Protein AF-A0A0N4YT66-F1 (afdb_monomer_lite)

Foldseek 3Di:
DVVVVVVVVVVVVVPPVPADPHDCDDDDDPPDDDDTPNPPPPPCCCCVPPPVVVVVVVCPDPVNVDDDDDPPDADPPDGDPVDDPDCVVDDPDDPPPDDDD

Radius of gyration: 25.37 Å; chains: 1; bounding box: 80×36×40 Å

Sequence (101 aa):
MWLFFCLVGLLAVSVNGQFLESQPCFCKIGEAVESCRCDEPNIDRLNNVEIYDKLQKLLKKDFFRFYKVNMDKPCPFWPDDRQCGSSQCGIAFCDDEVPAG

InterPro domains:
  IPR007266 Endoplasmic reticulum oxidoreductin 1 [PF04137] (50-99)
  IPR007266 Endoplasmic reticulum oxidoreductin 1 [PTHR12613] (7-100)
  IPR037192 ERO1-like superfamily [SSF110019] (38-99)

Secondary structure (DSSP, 8-state):
-HHHHHHHHHHHHHT--S-SS--S-----SSS-PPP---THHHHHIIIIIIHHHHHHHHTSHHHH-----TTPPPSSS---S---SGGGSPSPPPTTS---

pLDDT: mean 73.84, std 16.4, range [46.94, 98.06]

Structure (mmCIF, N/CA/C/O backbone):
data_AF-A0A0N4YT66-F1
#
_entry.id   AF-A0A0N4YT66-F1
#
loop_
_atom_site.group_PDB
_atom_site.id
_atom_site.type_symbol
_atom_site.label_atom_id
_atom_site.label_alt_id
_atom_site.label_comp_id
_atom_site.label_asym_id
_atom_site.label_entity_id
_atom_site.label_seq_id
_atom_site.pdbx_PDB_ins_code
_atom_site.Cartn_x
_atom_site.Cartn_y
_atom_site.Cartn_z
_atom_site.occupancy
_atom_site.B_iso_or_equiv
_atom_site.auth_seq_id
_atom_site.auth_comp_id
_atom_site.auth_asym_id
_atom_site.auth_atom_id
_atom_site.pdbx_PDB_model_num
ATOM 1 N N . MET A 1 1 ? -53.329 -0.545 15.597 1.00 58.72 1 MET A N 1
ATOM 2 C CA . MET A 1 1 ? -53.002 0.805 15.082 1.00 58.72 1 MET A CA 1
ATOM 3 C C . MET A 1 1 ? -51.775 1.393 15.781 1.00 58.72 1 MET A C 1
ATOM 5 O O . MET A 1 1 ? -50.755 1.540 15.132 1.00 58.72 1 MET A O 1
ATOM 9 N N . TRP A 1 2 ? -51.815 1.641 17.097 1.00 58.50 2 TRP A N 1
ATOM 10 C CA . TRP A 1 2 ? -50.698 2.241 17.853 1.00 58.50 2 TRP A CA 1
ATOM 11 C C . TRP A 1 2 ? -49.393 1.434 17.845 1.00 58.50 2 TRP A C 1
ATOM 13 O O . TRP A 1 2 ? -48.331 2.013 17.668 1.00 58.50 2 TRP A O 1
ATOM 23 N N . LEU A 1 3 ? -49.468 0.101 17.945 1.00 61.81 3 LEU A N 1
ATOM 24 C CA . LEU A 1 3 ? -48.291 -0.772 17.832 1.00 61.81 3 LEU A CA 1
ATOM 25 C C . LEU A 1 3 ? -47.588 -0.631 16.479 1.00 61.81 3 LEU A C 1
ATOM 27 O O . LEU A 1 3 ? -46.369 -0.627 16.435 1.00 61.81 3 LEU A O 1
ATOM 31 N N . PHE A 1 4 ? -48.353 -0.450 15.398 1.00 66.25 4 PHE A N 1
ATOM 32 C CA . PHE A 1 4 ? -47.819 -0.251 14.050 1.00 66.25 4 PHE A CA 1
ATOM 33 C C . PHE A 1 4 ? -47.113 1.104 13.932 1.00 66.25 4 PHE A C 1
ATOM 35 O O . PHE A 1 4 ? -46.006 1.168 13.419 1.00 66.25 4 PHE A O 1
ATOM 42 N N . PHE A 1 5 ? -47.703 2.168 14.487 1.00 63.69 5 PHE A N 1
ATOM 43 C CA . PHE A 1 5 ? -47.065 3.488 14.552 1.00 63.69 5 PHE A CA 1
ATOM 44 C C . PHE A 1 5 ? -45.810 3.495 15.435 1.00 63.69 5 PHE A C 1
ATOM 46 O O . PHE A 1 5 ? -44.834 4.154 15.095 1.00 63.69 5 PHE A O 1
ATOM 53 N N . CYS A 1 6 ? -45.795 2.721 16.524 1.00 67.38 6 CYS A N 1
ATOM 54 C CA . CYS A 1 6 ? -44.617 2.552 17.375 1.00 67.38 6 CYS A CA 1
ATOM 55 C C . CYS A 1 6 ? -43.507 1.764 16.664 1.00 67.38 6 CYS A C 1
ATOM 57 O O . CYS A 1 6 ? -42.350 2.162 16.721 1.00 67.38 6 CYS A O 1
ATOM 59 N N . LEU A 1 7 ? -43.854 0.689 15.946 1.00 65.81 7 LEU A N 1
ATOM 60 C CA . LEU A 1 7 ? -42.907 -0.116 15.165 1.00 65.81 7 LEU A CA 1
ATOM 61 C C . LEU A 1 7 ? -42.334 0.666 13.978 1.00 65.81 7 LEU A C 1
ATOM 63 O O . LEU A 1 7 ? -41.137 0.598 13.731 1.00 65.81 7 LEU A O 1
ATOM 67 N N . VAL A 1 8 ? -43.164 1.446 13.280 1.00 66.06 8 VAL A N 1
ATOM 68 C CA . VAL A 1 8 ? -42.730 2.348 12.202 1.00 66.06 8 VAL A CA 1
ATOM 69 C C . VAL A 1 8 ? -41.871 3.484 12.760 1.00 66.06 8 VAL A C 1
ATOM 71 O O . VAL A 1 8 ? -40.857 3.813 12.157 1.00 66.06 8 VAL A O 1
ATOM 74 N N . GLY A 1 9 ? -42.204 4.030 13.934 1.00 63.69 9 GLY A N 1
ATOM 75 C CA . GLY A 1 9 ? -41.365 5.004 14.638 1.00 63.69 9 GLY A CA 1
ATOM 76 C C . GLY A 1 9 ? -40.009 4.428 15.065 1.00 63.69 9 GLY A C 1
ATOM 77 O O . GLY A 1 9 ? -38.980 5.054 14.837 1.00 63.69 9 GLY A O 1
ATOM 78 N N . LEU A 1 10 ? -39.979 3.208 15.609 1.00 61.28 10 LEU A N 1
ATOM 79 C CA . LEU A 1 10 ? -38.751 2.494 15.992 1.00 61.28 10 LEU A CA 1
ATOM 80 C C . LEU A 1 10 ? -37.885 2.121 14.779 1.00 61.28 10 LEU A C 1
ATOM 82 O O . LEU A 1 10 ? -36.659 2.230 14.841 1.00 61.28 10 LEU A O 1
ATOM 86 N N . LEU A 1 11 ? -38.506 1.724 13.665 1.00 58.19 11 LEU A N 1
ATOM 87 C CA . LEU A 1 11 ? -37.809 1.485 12.401 1.00 58.19 11 LEU A CA 1
ATOM 88 C C . LEU A 1 11 ? -37.262 2.795 11.820 1.00 58.19 11 LEU A C 1
ATOM 90 O O . LEU A 1 11 ? -36.096 2.838 11.452 1.00 58.19 11 LEU A O 1
ATOM 94 N N . ALA A 1 12 ? -38.030 3.888 11.831 1.00 57.12 12 ALA A N 1
ATOM 95 C CA . ALA A 1 12 ? -37.568 5.199 11.366 1.00 57.12 12 ALA A CA 1
ATOM 96 C C . ALA A 1 12 ? -36.377 5.737 12.184 1.00 57.12 12 ALA A C 1
ATOM 98 O O . ALA A 1 12 ? -35.457 6.312 11.612 1.00 57.12 12 ALA A O 1
ATOM 99 N N . VAL A 1 13 ? -36.344 5.494 13.501 1.00 55.84 13 VAL A N 1
ATOM 100 C CA . VAL A 1 13 ? -35.214 5.879 14.373 1.00 55.84 13 VAL A CA 1
ATOM 101 C C . VAL A 1 13 ? -33.968 5.010 14.133 1.00 55.84 13 VAL A C 1
ATOM 103 O O . VAL A 1 13 ? -32.846 5.476 14.341 1.00 55.84 13 VAL A O 1
ATOM 106 N N . SER A 1 14 ? -34.129 3.765 13.669 1.00 50.56 14 SER A N 1
ATOM 107 C CA . SER A 1 14 ? -33.005 2.864 13.356 1.00 50.56 14 SER A CA 1
ATOM 108 C C . SER A 1 14 ? -32.453 3.026 11.935 1.00 50.56 14 SER A C 1
ATOM 110 O O . SER A 1 14 ? -31.292 2.691 11.706 1.00 50.56 14 SER A O 1
ATOM 112 N N . VAL A 1 15 ? -33.204 3.639 11.013 1.00 49.31 15 VAL A N 1
ATOM 113 C CA . VAL A 1 15 ? -32.680 4.191 9.747 1.00 49.31 15 VAL A CA 1
ATOM 114 C C . VAL A 1 15 ? -32.351 5.680 9.888 1.00 49.31 15 VAL A C 1
ATOM 116 O O . VAL A 1 15 ? -32.678 6.502 9.039 1.00 49.31 15 VAL A O 1
ATOM 119 N N . ASN A 1 16 ? -31.596 6.037 10.928 1.00 50.00 16 ASN A N 1
ATOM 120 C CA . ASN A 1 16 ? -30.736 7.217 10.847 1.00 50.00 16 ASN A CA 1
ATOM 121 C C . ASN A 1 16 ? -29.567 6.898 9.899 1.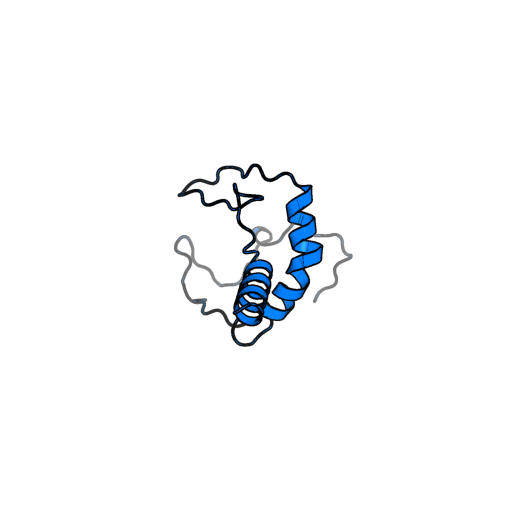00 50.00 16 ASN A C 1
ATOM 123 O O . ASN A 1 16 ? -28.431 6.671 10.317 1.00 50.00 16 ASN A O 1
ATOM 127 N N . GLY A 1 17 ? -29.871 6.822 8.600 1.00 48.16 17 GLY A N 1
ATOM 128 C CA . GLY A 1 17 ? -28.872 6.879 7.544 1.00 48.16 17 GLY A CA 1
ATOM 129 C C . GLY A 1 17 ? -28.153 8.220 7.651 1.00 48.16 17 GLY A C 1
ATOM 130 O O . GLY A 1 17 ? -28.749 9.270 7.438 1.00 48.16 17 GLY A O 1
ATOM 131 N N . GLN A 1 18 ? -26.887 8.158 8.049 1.00 48.03 18 GLN A N 1
ATOM 132 C CA . GLN A 1 18 ? -26.003 9.269 8.400 1.00 48.03 18 GLN A CA 1
ATOM 133 C C . GLN A 1 18 ? -25.641 10.182 7.213 1.00 48.03 18 GLN A C 1
ATOM 135 O O . GLN A 1 18 ? -24.467 10.320 6.903 1.00 48.03 18 GLN A O 1
ATOM 140 N N . PHE A 1 19 ? -26.582 10.790 6.496 1.00 52.94 19 PHE A N 1
ATOM 141 C CA . PHE A 1 19 ? -26.226 11.646 5.358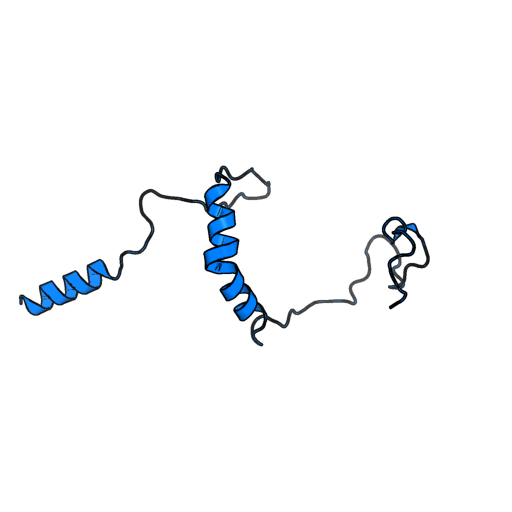 1.00 52.94 19 PHE A CA 1
ATOM 142 C C . PHE A 1 19 ? -27.229 12.791 5.188 1.00 52.94 19 PHE A C 1
ATOM 144 O O . PHE A 1 19 ? -28.165 12.686 4.402 1.00 52.94 19 PHE A O 1
ATOM 151 N N . LEU A 1 20 ? -27.022 13.894 5.919 1.00 46.94 20 LEU A N 1
ATOM 152 C CA . LEU A 1 20 ? -27.718 15.163 5.680 1.00 46.94 20 LEU A CA 1
ATOM 153 C C . LEU A 1 20 ? -26.712 16.325 5.561 1.00 46.94 20 LEU A C 1
ATOM 155 O O . LEU A 1 20 ? -25.784 16.428 6.359 1.00 46.94 20 LEU A O 1
ATOM 159 N N . GLU A 1 21 ? -26.908 17.126 4.509 1.00 47.78 21 GLU A N 1
ATOM 160 C CA . GLU A 1 21 ? -26.347 18.454 4.171 1.00 47.78 21 GLU A CA 1
ATOM 161 C C . GLU A 1 21 ? -24.932 18.835 4.664 1.00 47.78 21 GLU A C 1
ATOM 163 O O . GLU A 1 21 ? -24.766 19.744 5.466 1.00 47.78 21 GLU A O 1
ATOM 168 N N . SER A 1 22 ? -23.841 18.240 4.154 1.00 54.62 22 SER A N 1
ATOM 169 C CA . SER A 1 22 ? -23.758 16.987 3.363 1.00 54.62 22 SER A CA 1
ATOM 170 C C . SER A 1 22 ? -22.334 16.631 2.880 1.00 54.62 22 SER A C 1
ATOM 172 O O . SER A 1 22 ? -22.206 16.216 1.734 1.00 54.62 22 SER A O 1
ATOM 174 N N . GLN A 1 23 ? -21.253 16.764 3.669 1.00 55.81 23 GLN A N 1
ATOM 175 C CA . GLN A 1 23 ? -20.032 15.927 3.503 1.00 55.81 23 GLN A CA 1
ATOM 176 C C . GLN A 1 23 ? -18.952 16.241 4.562 1.00 55.81 23 GLN A C 1
ATOM 178 O O . GLN A 1 23 ? -18.233 17.224 4.419 1.00 55.81 23 GLN A O 1
ATOM 183 N N . PRO A 1 24 ? -18.754 15.386 5.586 1.00 55.38 24 PRO A N 1
ATOM 184 C CA . PRO A 1 24 ? -17.577 15.469 6.458 1.00 55.38 24 PRO A CA 1
ATOM 185 C C . PRO A 1 24 ? -16.289 14.901 5.816 1.00 55.38 24 PRO A C 1
ATOM 187 O O . PRO A 1 24 ? -15.237 14.975 6.446 1.00 55.38 24 PRO A O 1
ATOM 190 N N . CYS A 1 25 ? -16.395 14.319 4.606 1.00 62.12 25 CYS A N 1
ATOM 191 C CA . CYS A 1 25 ? -15.462 14.345 3.459 1.00 62.12 25 CYS A CA 1
ATOM 192 C C . CYS A 1 25 ? -15.622 13.100 2.556 1.00 62.12 25 CYS A C 1
ATOM 194 O O . CYS A 1 25 ? -15.495 11.970 3.019 1.00 62.12 25 CYS A O 1
ATOM 196 N N . PHE A 1 26 ? -15.834 13.304 1.249 1.00 57.81 26 PHE A N 1
ATOM 197 C CA . PHE A 1 26 ? -15.570 12.331 0.177 1.00 57.81 26 PHE A CA 1
ATOM 198 C C . PHE A 1 26 ? -15.129 13.106 -1.067 1.00 57.81 26 PHE A C 1
ATOM 200 O O . PHE A 1 26 ? -15.907 13.884 -1.613 1.00 57.81 26 PHE A O 1
ATOM 207 N N . CYS A 1 27 ? -13.897 12.889 -1.523 1.00 61.50 27 CYS A N 1
ATOM 208 C CA . CYS A 1 27 ? -13.380 13.524 -2.729 1.00 61.50 27 CYS A CA 1
ATOM 209 C C . CYS A 1 27 ? -13.395 12.561 -3.906 1.00 61.50 27 CYS A C 1
ATOM 211 O O . CYS A 1 27 ? -12.757 11.510 -3.877 1.00 61.50 27 CYS A O 1
ATOM 213 N N . LYS A 1 28 ? -14.056 12.973 -4.984 1.00 53.12 28 LYS A N 1
ATOM 214 C CA . LYS A 1 28 ? -13.844 12.417 -6.315 1.00 53.12 28 LYS A CA 1
ATOM 215 C C . LYS A 1 28 ? -13.458 13.570 -7.222 1.00 53.12 28 LYS A C 1
ATOM 217 O O . LYS A 1 28 ? -14.324 14.346 -7.607 1.00 53.12 28 LYS A O 1
ATOM 222 N N . ILE A 1 29 ? -12.181 13.662 -7.565 1.00 52.03 29 ILE A N 1
ATOM 223 C CA . ILE A 1 29 ? -11.726 14.606 -8.581 1.00 52.03 29 ILE A CA 1
ATOM 224 C C . ILE A 1 29 ? -11.317 13.786 -9.803 1.00 52.03 29 ILE A C 1
ATOM 226 O O . ILE A 1 29 ? -10.565 12.817 -9.698 1.00 52.03 29 ILE A O 1
ATOM 230 N N . GLY A 1 30 ? -11.933 14.095 -10.944 1.00 57.59 30 GLY A N 1
ATOM 231 C CA . GLY A 1 30 ? -11.573 13.503 -12.227 1.00 57.59 30 GLY A CA 1
ATOM 232 C C . GLY A 1 30 ? -10.207 14.008 -12.680 1.00 57.59 30 GLY A C 1
ATOM 233 O O . GLY A 1 30 ? -9.943 15.196 -12.554 1.00 57.59 30 GLY A O 1
ATOM 234 N N . GLU A 1 31 ? -9.389 13.079 -13.183 1.00 56.78 31 GLU A N 1
ATOM 235 C CA . GLU A 1 31 ? -8.052 13.178 -13.815 1.00 56.78 31 GLU A CA 1
ATOM 236 C C . GLU A 1 31 ? -6.950 14.040 -13.157 1.00 56.78 31 GLU A C 1
ATOM 238 O O . GLU A 1 31 ? -5.776 13.750 -13.377 1.00 56.78 31 GLU A O 1
ATOM 243 N N . ALA A 1 32 ? -7.260 15.009 -12.295 1.00 54.75 32 ALA A N 1
ATOM 244 C CA . ALA A 1 32 ? -6.303 15.841 -11.574 1.00 54.75 32 ALA A CA 1
ATOM 245 C C . ALA A 1 32 ? -6.489 15.722 -10.053 1.00 54.75 32 ALA A C 1
ATOM 247 O O . ALA A 1 32 ? -7.597 15.589 -9.546 1.00 54.75 32 ALA A O 1
ATOM 248 N N . VAL A 1 33 ? -5.387 15.769 -9.305 1.00 53.62 33 VAL A N 1
ATOM 249 C CA . VAL A 1 33 ? -5.394 15.721 -7.837 1.00 53.62 33 VAL A CA 1
ATOM 250 C C . VAL A 1 33 ? -5.666 17.130 -7.303 1.00 53.62 33 VAL A C 1
ATOM 252 O O . VAL A 1 33 ? -4.735 17.905 -7.100 1.00 53.62 33 VAL A O 1
ATOM 255 N N . GLU A 1 34 ? -6.930 17.497 -7.093 1.00 56.50 34 GLU A N 1
ATOM 256 C CA . GLU A 1 34 ? -7.247 18.673 -6.270 1.00 56.50 34 GLU A CA 1
ATOM 257 C C . GLU A 1 34 ? -7.135 18.320 -4.775 1.00 56.50 34 GLU A C 1
ATOM 259 O O . GLU A 1 34 ? -7.477 17.217 -4.345 1.00 56.50 34 GLU A O 1
ATOM 264 N N . SER A 1 35 ? -6.627 19.256 -3.967 1.00 58.97 35 SER A N 1
ATOM 265 C CA . SER A 1 35 ? -6.493 19.053 -2.521 1.00 58.97 35 SER A CA 1
ATOM 266 C C . SER A 1 35 ? -7.864 19.108 -1.846 1.00 58.97 35 SER A C 1
ATOM 268 O O . SER A 1 35 ? -8.557 20.129 -1.885 1.00 58.97 35 SER A O 1
ATOM 270 N N . CYS A 1 36 ? -8.252 18.001 -1.218 1.00 67.88 36 CYS A N 1
ATOM 271 C CA . CYS A 1 36 ? -9.426 17.930 -0.363 1.00 67.88 36 CYS A CA 1
ATOM 272 C C . CYS A 1 36 ? -9.271 18.873 0.828 1.00 67.88 36 CYS A C 1
ATOM 274 O O . CYS A 1 36 ? -8.326 18.744 1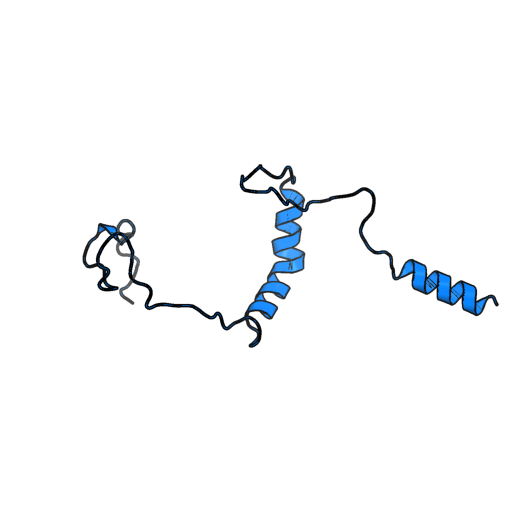.602 1.00 67.88 36 CYS A O 1
ATOM 276 N N . ARG A 1 37 ? -10.234 19.776 1.030 1.00 58.31 37 ARG A N 1
ATOM 277 C CA . ARG A 1 37 ? -10.316 20.583 2.256 1.00 58.31 37 ARG A CA 1
ATOM 278 C C . ARG A 1 37 ? -10.971 19.762 3.367 1.00 58.31 37 ARG A C 1
ATOM 280 O O . ARG A 1 37 ? -12.127 19.990 3.707 1.00 58.31 37 ARG A O 1
ATOM 287 N N . CYS A 1 38 ? -10.255 18.758 3.855 1.00 63.97 38 CYS A N 1
ATOM 288 C CA . CYS A 1 38 ? -10.636 17.997 5.037 1.00 63.97 38 CYS A CA 1
ATOM 289 C C . CYS A 1 38 ? -9.695 18.413 6.154 1.00 63.97 38 CYS A C 1
ATOM 291 O O . CYS A 1 38 ? -8.508 18.117 6.075 1.00 63.97 38 CYS A O 1
ATOM 293 N N . ASP A 1 39 ? -10.206 19.112 7.163 1.00 60.56 39 ASP A N 1
ATOM 294 C CA . ASP A 1 39 ? -9.375 19.491 8.299 1.00 60.56 39 ASP A CA 1
ATOM 295 C C . ASP A 1 39 ? -8.858 18.210 8.994 1.00 60.56 39 ASP A C 1
ATOM 297 O O . ASP A 1 39 ? -9.636 17.317 9.358 1.00 60.56 39 ASP A O 1
ATOM 301 N N . GLU A 1 40 ? -7.535 18.133 9.187 1.00 57.16 40 GLU A N 1
ATOM 302 C CA . GLU A 1 40 ? -6.757 17.012 9.744 1.00 57.16 40 GLU A CA 1
ATOM 303 C C . GLU A 1 40 ? -7.378 16.227 10.931 1.00 57.16 40 GLU A C 1
ATOM 305 O O . GLU A 1 40 ? -7.256 14.997 10.934 1.00 57.16 40 GLU A O 1
ATOM 310 N N . PRO A 1 41 ? -8.071 16.820 11.938 1.00 61.16 41 PRO A N 1
ATOM 311 C CA . PRO A 1 41 ? -8.492 16.055 13.120 1.00 61.16 41 PRO A CA 1
ATOM 312 C C . PRO A 1 41 ? -9.520 14.942 12.851 1.00 61.16 41 PRO A C 1
ATOM 314 O O . PRO A 1 41 ? -9.696 14.062 13.700 1.00 61.16 41 PRO A O 1
ATOM 317 N N . ASN A 1 42 ? -10.211 14.941 11.704 1.00 67.69 42 ASN A N 1
ATOM 318 C CA . ASN A 1 42 ? -11.240 13.936 11.419 1.00 67.69 42 ASN A CA 1
ATOM 319 C C . ASN A 1 42 ? -10.677 12.642 10.793 1.00 67.69 42 ASN A C 1
ATOM 321 O O . ASN A 1 42 ? -11.143 11.550 11.126 1.00 67.69 42 ASN A O 1
ATOM 325 N N . ILE A 1 43 ? -9.664 12.737 9.920 1.00 77.00 43 ILE A N 1
ATOM 326 C CA . ILE A 1 43 ? -9.137 11.580 9.169 1.00 77.00 43 ILE A CA 1
ATOM 327 C C . ILE A 1 43 ? -8.312 10.671 10.075 1.00 77.00 43 ILE A C 1
ATOM 329 O O . ILE A 1 43 ? -8.533 9.460 10.084 1.00 77.00 43 ILE A O 1
ATOM 333 N N . ASP A 1 44 ? -7.417 11.242 10.880 1.00 80.75 44 ASP A N 1
ATOM 334 C CA . ASP A 1 44 ? -6.559 10.458 11.770 1.00 80.75 44 ASP A CA 1
ATOM 335 C C . ASP A 1 44 ? -7.372 9.688 12.803 1.00 80.75 44 ASP A C 1
ATOM 337 O O . ASP A 1 44 ? -7.120 8.507 13.045 1.00 80.75 44 ASP A O 1
ATOM 341 N N . ARG A 1 45 ? -8.397 10.320 13.384 1.00 84.44 45 ARG A N 1
ATOM 342 C CA . ARG A 1 45 ? -9.289 9.644 14.328 1.00 84.44 45 ARG A CA 1
ATOM 343 C C . ARG A 1 45 ? -10.062 8.520 13.640 1.00 84.44 45 ARG A C 1
ATOM 345 O O . ARG A 1 45 ? -10.122 7.414 14.171 1.00 84.44 45 ARG A O 1
ATOM 352 N N . LEU A 1 46 ? -10.626 8.776 12.459 1.00 84.31 46 LEU A N 1
ATOM 353 C CA . LEU A 1 46 ? -11.358 7.767 11.694 1.00 84.31 46 LEU A CA 1
ATOM 354 C C . LEU A 1 46 ? -10.465 6.572 11.332 1.00 84.31 46 LEU A C 1
ATOM 356 O O . LEU A 1 46 ? -10.850 5.425 11.564 1.00 84.31 46 LEU A O 1
ATOM 360 N N . ASN A 1 47 ? -9.276 6.829 10.785 1.00 88.00 47 ASN A N 1
ATOM 361 C CA . ASN A 1 47 ? -8.337 5.783 10.412 1.00 88.00 47 ASN A CA 1
ATOM 362 C C . ASN A 1 47 ? -7.894 5.014 11.656 1.00 88.00 47 ASN A C 1
ATOM 364 O O . ASN A 1 47 ? -8.166 3.824 11.758 1.00 88.00 47 ASN A O 1
ATOM 368 N N . ASN A 1 48 ? -7.284 5.692 12.625 1.00 91.00 48 ASN A N 1
ATOM 369 C CA . ASN A 1 48 ? -6.552 5.036 13.706 1.00 91.00 48 ASN A CA 1
ATOM 370 C C . ASN A 1 48 ? -7.460 4.450 14.796 1.00 91.00 48 ASN A C 1
ATOM 372 O O . ASN A 1 48 ? -7.074 3.471 15.429 1.00 91.00 48 ASN A O 1
ATOM 376 N N . VAL A 1 49 ? -8.651 5.017 15.024 1.00 90.81 49 VAL A N 1
ATOM 377 C CA . VAL A 1 49 ? -9.560 4.568 16.096 1.00 90.81 49 VAL A CA 1
ATOM 378 C C . VAL A 1 49 ? -10.690 3.697 15.553 1.00 90.81 49 VAL A C 1
ATOM 380 O O . VAL A 1 49 ? -10.996 2.654 16.127 1.00 90.81 49 VAL A O 1
ATOM 383 N N . GLU A 1 50 ? -11.319 4.101 14.450 1.00 89.44 50 GLU A N 1
ATOM 384 C CA . GLU A 1 50 ? -12.575 3.477 14.015 1.00 89.44 50 GLU A CA 1
ATOM 385 C C . GLU A 1 50 ? -12.356 2.338 13.002 1.00 89.44 50 GLU A C 1
ATOM 387 O O . GLU A 1 50 ? -13.024 1.298 13.079 1.00 89.44 50 GLU A O 1
ATOM 392 N N . ILE A 1 51 ? -11.444 2.514 12.033 1.00 93.81 51 ILE A N 1
ATOM 393 C CA . ILE A 1 51 ? -11.387 1.663 10.828 1.00 93.81 51 ILE A CA 1
ATOM 394 C C . ILE A 1 51 ? -10.152 0.762 10.757 1.00 93.81 51 ILE A C 1
ATOM 396 O O . ILE A 1 51 ? -10.292 -0.381 10.313 1.00 93.81 51 ILE A O 1
ATOM 400 N N . TYR A 1 52 ? -8.974 1.217 11.184 1.00 95.88 52 TYR A N 1
ATOM 401 C CA . TYR A 1 52 ? -7.697 0.539 10.926 1.00 95.88 52 TYR A CA 1
ATOM 402 C C . TYR A 1 52 ? -7.723 -0.942 11.319 1.00 95.88 52 TYR A C 1
ATOM 404 O O . TYR A 1 52 ? -7.504 -1.815 10.477 1.00 95.88 52 TYR A O 1
ATOM 412 N N . ASP A 1 53 ? -8.111 -1.253 12.555 1.00 97.94 53 ASP A N 1
ATOM 413 C CA . ASP A 1 53 ? -8.161 -2.634 13.045 1.00 97.94 53 ASP A CA 1
ATOM 414 C C . ASP A 1 53 ? -9.154 -3.514 12.278 1.00 97.94 53 ASP A C 1
ATOM 416 O O . ASP A 1 53 ? -8.919 -4.710 12.069 1.00 97.94 53 ASP A O 1
ATOM 420 N N . LYS A 1 54 ? -10.286 -2.944 11.855 1.00 97.31 54 LYS A N 1
ATOM 421 C CA . LYS A 1 54 ? -11.301 -3.661 11.072 1.00 97.31 54 LYS A CA 1
ATOM 422 C C . LYS A 1 54 ? -10.773 -3.944 9.667 1.00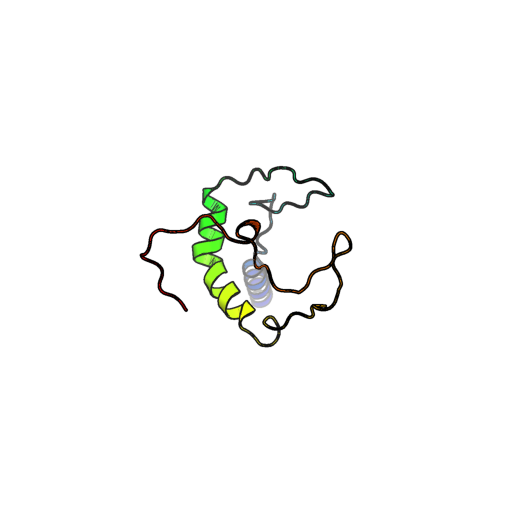 97.31 54 LYS A C 1
ATOM 424 O O . LYS A 1 54 ? -10.892 -5.074 9.192 1.00 97.31 54 LYS A O 1
ATOM 429 N N . LEU A 1 55 ? -10.143 -2.952 9.040 1.00 97.75 55 LEU A N 1
ATOM 430 C CA . LEU A 1 55 ? -9.551 -3.061 7.711 1.00 97.75 55 LEU A CA 1
ATOM 431 C C . LEU A 1 55 ? -8.408 -4.083 7.694 1.00 97.75 55 LEU A C 1
ATOM 433 O O . LEU A 1 55 ? -8.399 -4.972 6.847 1.00 97.75 55 LEU A O 1
ATOM 437 N N . GLN A 1 56 ? -7.504 -4.047 8.672 1.00 97.94 56 GLN A N 1
ATOM 438 C CA . GLN A 1 56 ? -6.411 -5.018 8.788 1.00 97.94 56 GLN A CA 1
ATOM 439 C C . GLN A 1 56 ? -6.922 -6.457 8.932 1.00 97.94 56 GLN A C 1
ATOM 441 O O . GLN A 1 56 ? -6.385 -7.383 8.321 1.00 97.94 56 GLN A O 1
ATOM 446 N N . LYS A 1 57 ? -7.994 -6.672 9.704 1.00 97.69 57 LYS A N 1
ATOM 447 C CA . LYS A 1 57 ? -8.635 -7.993 9.821 1.00 97.69 57 LYS A CA 1
ATOM 448 C C . LYS A 1 57 ? -9.283 -8.436 8.511 1.00 97.69 57 LYS A C 1
ATOM 450 O O . LYS A 1 57 ? -9.267 -9.630 8.216 1.00 97.69 57 LYS A O 1
ATOM 455 N N . LEU A 1 58 ? -9.846 -7.501 7.748 1.00 98.06 58 LEU A N 1
ATOM 456 C CA . LEU A 1 58 ? -10.473 -7.762 6.455 1.00 98.06 58 LEU A CA 1
ATOM 457 C C . LEU A 1 58 ? -9.438 -8.158 5.395 1.00 98.06 58 LEU A C 1
ATOM 459 O O . LEU A 1 58 ? -9.606 -9.186 4.745 1.00 98.06 58 LEU A O 1
ATOM 463 N N . LEU A 1 59 ? -8.339 -7.405 5.281 1.00 97.69 59 LEU A N 1
ATOM 464 C CA . LEU A 1 59 ? -7.270 -7.643 4.302 1.00 97.69 59 LEU A CA 1
ATOM 465 C C . LEU A 1 59 ? -6.573 -9.001 4.485 1.00 97.69 59 LEU A C 1
ATOM 467 O O . LEU A 1 59 ? -6.053 -9.565 3.529 1.00 97.69 59 LEU A O 1
ATOM 471 N N . LYS A 1 60 ? -6.611 -9.569 5.697 1.00 97.50 60 LYS A N 1
ATOM 472 C CA . LYS A 1 60 ? -6.070 -10.906 5.998 1.00 97.50 60 LYS A CA 1
ATOM 473 C C . LYS A 1 60 ? -6.997 -12.063 5.599 1.00 97.50 60 LYS A C 1
ATOM 475 O O . LYS A 1 60 ? -6.577 -13.219 5.664 1.00 97.50 60 LYS A O 1
ATOM 480 N N . LYS A 1 61 ? -8.254 -11.799 5.223 1.00 97.94 61 LYS A N 1
ATOM 481 C CA . LYS A 1 61 ? -9.206 -12.843 4.804 1.00 97.94 61 LYS A CA 1
ATOM 482 C C . LYS A 1 61 ? -8.845 -13.386 3.426 1.00 97.94 61 LYS A C 1
ATOM 484 O O . LYS A 1 61 ? -8.397 -12.641 2.563 1.00 97.94 61 LYS A O 1
ATOM 489 N N . ASP A 1 62 ? -9.142 -14.663 3.198 1.00 97.44 62 ASP A N 1
ATOM 490 C CA . ASP A 1 62 ? -8.893 -15.373 1.935 1.00 97.44 62 ASP A CA 1
ATOM 491 C C . ASP A 1 62 ? -9.450 -14.636 0.714 1.00 97.44 62 ASP A C 1
ATOM 493 O O . ASP A 1 62 ? -8.814 -14.620 -0.332 1.00 97.44 62 ASP A O 1
ATOM 497 N N . PHE A 1 63 ? -10.592 -13.965 0.868 1.00 97.06 63 PHE A N 1
ATOM 498 C CA . PHE A 1 63 ? -11.192 -13.171 -0.200 1.00 97.06 63 PHE A CA 1
ATOM 499 C C . PHE A 1 63 ? -10.326 -11.974 -0.638 1.00 97.06 63 PHE A C 1
ATOM 501 O O . PHE A 1 63 ? -10.305 -11.647 -1.818 1.00 97.06 63 PHE A O 1
ATOM 508 N N . PHE A 1 64 ? -9.611 -11.326 0.290 1.00 97.88 64 PHE A N 1
ATOM 509 C CA . PHE A 1 64 ? -8.862 -10.087 0.029 1.00 97.88 64 PHE A CA 1
ATOM 510 C C . PHE A 1 64 ? -7.347 -10.285 -0.074 1.00 97.88 64 PHE A C 1
ATOM 512 O O . PHE A 1 64 ? -6.677 -9.483 -0.718 1.00 97.88 64 PHE A O 1
ATOM 519 N N . ARG A 1 65 ? -6.786 -11.331 0.546 1.00 96.81 65 ARG A N 1
ATOM 520 C CA . ARG A 1 65 ? -5.325 -11.501 0.649 1.00 96.81 65 ARG A CA 1
ATOM 521 C C . ARG A 1 65 ? -4.640 -11.892 -0.663 1.00 96.81 65 ARG A C 1
ATOM 523 O O . ARG A 1 65 ? -3.420 -11.811 -0.755 1.00 96.81 65 ARG A O 1
ATOM 530 N N . PHE A 1 66 ? -5.398 -12.373 -1.647 1.00 97.06 66 PHE A N 1
ATOM 531 C CA . PHE A 1 66 ? -4.860 -12.811 -2.930 1.00 97.06 66 PHE A CA 1
ATOM 532 C C . PHE A 1 66 ? -5.146 -11.769 -4.009 1.00 97.06 66 PHE A C 1
ATOM 534 O O . PHE A 1 66 ? -6.299 -11.445 -4.283 1.00 97.06 66 PHE A O 1
ATOM 541 N N . TYR A 1 67 ? -4.087 -11.284 -4.655 1.00 96.38 67 TYR A N 1
ATOM 542 C CA . TYR A 1 67 ? -4.174 -10.344 -5.766 1.00 96.38 67 TYR A CA 1
ATOM 543 C C . TYR A 1 67 ? -3.585 -10.961 -7.036 1.00 96.38 67 TYR A C 1
ATOM 545 O O . TYR A 1 67 ? -2.479 -11.503 -7.024 1.00 96.38 67 TYR A O 1
ATOM 553 N N . LYS A 1 68 ? -4.328 -10.887 -8.146 1.00 96.06 68 LYS A N 1
ATOM 554 C CA . LYS A 1 68 ? -3.868 -11.375 -9.450 1.00 96.06 68 LYS A CA 1
ATOM 555 C C . LYS A 1 68 ? -2.938 -10.340 -10.079 1.00 96.06 68 LYS A C 1
ATOM 557 O O . LYS A 1 68 ? -3.392 -9.275 -10.485 1.00 96.06 68 LYS A O 1
ATOM 562 N N . VAL A 1 69 ? -1.663 -10.692 -10.216 1.00 95.94 69 VAL A N 1
ATOM 563 C CA . VAL A 1 69 ? -0.618 -9.839 -10.798 1.00 95.94 69 VAL A CA 1
ATOM 564 C C . VAL A 1 69 ? 0.113 -10.568 -11.928 1.00 95.94 69 VAL A C 1
ATOM 566 O O . VAL A 1 69 ? 0.266 -11.787 -11.885 1.00 95.94 69 VAL A O 1
ATOM 569 N N . ASN A 1 70 ? 0.546 -9.825 -12.952 1.00 94.06 70 ASN A N 1
ATOM 570 C CA . ASN A 1 70 ? 1.458 -10.323 -13.983 1.00 94.06 70 ASN A CA 1
ATOM 571 C C . ASN A 1 70 ? 2.890 -9.881 -13.647 1.00 94.06 70 ASN A C 1
ATOM 573 O O . ASN A 1 70 ? 3.251 -8.737 -13.917 1.00 94.06 70 ASN A O 1
ATOM 577 N N . MET A 1 71 ? 3.682 -10.790 -13.075 1.00 91.44 71 MET A N 1
ATOM 578 C CA . MET A 1 71 ? 5.091 -10.550 -12.725 1.00 91.44 71 MET A CA 1
ATOM 579 C C . MET A 1 71 ? 6.055 -10.735 -13.909 1.00 91.44 71 MET A C 1
ATOM 581 O O . MET A 1 71 ? 7.249 -10.487 -13.773 1.00 91.44 71 MET A O 1
ATOM 585 N N . ASP A 1 72 ? 5.553 -11.161 -15.071 1.00 91.00 72 ASP A N 1
ATOM 586 C CA . ASP A 1 72 ? 6.361 -11.461 -16.260 1.00 91.00 72 ASP A CA 1
ATOM 587 C C . ASP A 1 72 ? 6.249 -10.380 -17.339 1.00 91.00 72 ASP A C 1
ATOM 589 O O . ASP A 1 72 ? 6.767 -10.537 -18.444 1.00 91.00 72 ASP A O 1
ATOM 593 N N . LYS A 1 73 ? 5.574 -9.263 -17.044 1.00 91.06 73 LYS A N 1
ATOM 594 C CA . LYS A 1 73 ? 5.527 -8.124 -17.959 1.00 91.06 73 LYS A CA 1
ATOM 595 C C . LYS A 1 73 ? 6.930 -7.496 -18.050 1.00 91.06 73 LYS A C 1
ATOM 597 O O . LYS A 1 73 ? 7.401 -6.981 -17.038 1.00 91.06 73 LYS A O 1
ATOM 602 N N . PRO A 1 74 ? 7.581 -7.484 -19.228 1.00 89.88 74 PRO A N 1
ATOM 603 C CA . PRO A 1 74 ? 8.898 -6.875 -19.363 1.00 89.88 74 PRO A CA 1
ATOM 604 C C . PRO A 1 74 ? 8.814 -5.350 -19.216 1.00 89.88 74 PRO A C 1
ATOM 606 O O . PRO A 1 74 ? 7.815 -4.731 -19.606 1.00 89.88 74 PRO A O 1
ATOM 609 N N . CYS A 1 75 ? 9.871 -4.742 -18.673 1.00 86.69 75 CYS A N 1
ATOM 610 C CA . CYS A 1 75 ? 10.012 -3.289 -18.643 1.00 86.69 75 CYS A CA 1
ATOM 611 C C . CYS A 1 75 ? 10.066 -2.753 -20.090 1.00 86.69 75 CYS A C 1
ATOM 613 O O . CYS A 1 75 ? 10.852 -3.250 -20.897 1.00 86.69 75 CYS A O 1
ATOM 615 N N . PRO A 1 76 ? 9.245 -1.751 -20.454 1.00 92.88 76 PRO A N 1
ATOM 616 C CA . PRO A 1 76 ? 9.207 -1.230 -21.820 1.00 92.88 76 PRO A CA 1
ATOM 617 C C . PRO A 1 76 ? 10.380 -0.293 -22.151 1.00 92.88 76 PRO A C 1
ATOM 619 O O . PRO A 1 76 ? 10.497 0.136 -23.295 1.00 92.88 76 PRO A O 1
ATOM 622 N N . PHE A 1 77 ? 11.215 0.057 -21.168 1.00 90.06 77 PHE A N 1
ATOM 623 C CA . PHE A 1 77 ? 12.269 1.063 -21.312 1.00 90.06 77 PHE A CA 1
ATOM 624 C C . PHE A 1 77 ? 13.685 0.471 -21.319 1.00 90.06 77 PHE A C 1
ATOM 626 O O . PHE A 1 77 ? 14.550 0.996 -22.016 1.00 90.06 77 PHE A O 1
ATOM 633 N N . TRP A 1 78 ? 13.937 -0.611 -20.575 1.00 85.44 78 TRP A N 1
ATOM 634 C CA . TRP A 1 78 ? 15.238 -1.290 -20.525 1.00 85.44 78 TRP A CA 1
ATOM 635 C C . TRP A 1 78 ? 15.091 -2.776 -20.147 1.00 85.44 78 TRP A C 1
ATOM 637 O O . TRP A 1 78 ? 14.071 -3.150 -19.567 1.00 85.44 78 TRP A O 1
ATOM 647 N N . PRO A 1 79 ? 16.086 -3.631 -20.458 1.00 85.50 79 PRO A N 1
ATOM 648 C CA . PRO A 1 79 ? 16.125 -5.014 -19.979 1.00 85.50 79 PRO A CA 1
ATOM 649 C C . PRO A 1 79 ? 16.235 -5.070 -18.451 1.00 85.50 79 PRO A C 1
ATOM 651 O O . PRO A 1 79 ? 17.055 -4.365 -17.869 1.00 85.50 79 PRO A O 1
ATOM 654 N N . ASP A 1 80 ? 15.411 -5.899 -17.811 1.00 80.31 80 ASP A N 1
ATOM 655 C CA . ASP A 1 80 ? 15.414 -6.103 -16.360 1.00 80.31 80 ASP A CA 1
ATOM 656 C C . ASP A 1 80 ? 15.723 -7.569 -16.043 1.00 80.31 80 ASP A C 1
ATOM 658 O O . ASP A 1 80 ? 14.909 -8.459 -16.302 1.00 80.31 80 ASP A O 1
ATOM 662 N N . ASP A 1 81 ? 16.900 -7.804 -15.463 1.00 79.50 81 ASP A N 1
ATOM 663 C CA . ASP A 1 81 ? 17.369 -9.128 -15.046 1.00 79.50 81 ASP A CA 1
ATOM 664 C C . ASP A 1 81 ? 16.853 -9.517 -13.643 1.00 79.50 81 ASP A C 1
ATOM 666 O O . ASP A 1 81 ? 17.289 -10.512 -13.060 1.00 79.50 81 ASP A O 1
ATOM 670 N N . ARG A 1 82 ? 15.913 -8.736 -13.080 1.00 78.06 82 ARG A N 1
ATOM 671 C CA . ARG A 1 82 ? 15.307 -8.881 -11.740 1.00 78.06 82 ARG A CA 1
ATOM 672 C C . ARG A 1 82 ? 16.299 -8.777 -10.582 1.00 78.06 82 ARG A C 1
ATOM 674 O O . ARG A 1 82 ? 15.940 -9.005 -9.428 1.00 78.06 82 ARG A O 1
ATOM 681 N N . GLN A 1 83 ? 17.545 -8.441 -10.881 1.00 79.88 83 GLN A N 1
ATOM 682 C CA . GLN A 1 83 ? 18.623 -8.244 -9.930 1.00 79.88 83 GLN A CA 1
ATOM 683 C C . GLN A 1 83 ? 19.288 -6.915 -10.243 1.00 79.88 83 GLN A C 1
ATOM 685 O O . GLN A 1 83 ? 19.530 -6.588 -11.402 1.00 79.88 83 GLN A O 1
ATOM 690 N N . CYS A 1 84 ? 19.622 -6.164 -9.200 1.00 76.12 84 CYS A N 1
ATOM 691 C CA . CYS A 1 84 ? 20.421 -4.965 -9.349 1.00 76.12 84 CYS A CA 1
ATOM 692 C C . CYS A 1 84 ? 21.706 -5.099 -8.538 1.00 76.12 84 CYS A C 1
ATOM 694 O O . CYS A 1 84 ? 21.681 -5.087 -7.313 1.00 76.12 84 CYS A O 1
ATOM 696 N N . GLY A 1 85 ? 22.832 -5.226 -9.243 1.00 71.62 85 GLY A N 1
ATOM 697 C CA . GLY A 1 85 ? 24.175 -5.239 -8.651 1.00 71.62 85 GLY A CA 1
ATOM 698 C C . GLY A 1 85 ? 24.793 -3.845 -8.482 1.00 71.62 85 GLY A C 1
ATOM 699 O O . GLY A 1 85 ? 25.960 -3.732 -8.126 1.00 71.62 85 GLY A O 1
ATOM 700 N N . SER A 1 86 ? 24.037 -2.787 -8.786 1.00 75.12 86 SER A N 1
ATOM 701 C CA . SER A 1 86 ? 24.468 -1.392 -8.675 1.00 75.12 86 SER A CA 1
ATOM 702 C C . SER A 1 86 ? 24.003 -0.786 -7.353 1.00 75.12 86 SER A C 1
ATOM 704 O O . SER A 1 86 ? 22.888 -1.045 -6.900 1.00 75.12 86 SER A O 1
ATOM 706 N N . SER A 1 87 ? 24.810 0.109 -6.780 1.00 72.69 87 SER A N 1
ATOM 707 C CA . SER A 1 87 ? 24.419 0.921 -5.621 1.00 72.69 87 SER A CA 1
ATOM 708 C C . SER A 1 87 ? 23.256 1.879 -5.912 1.00 72.69 87 SER A C 1
ATOM 710 O O . SER A 1 87 ? 22.663 2.410 -4.983 1.00 72.69 87 SER A O 1
ATOM 712 N N . GLN A 1 88 ? 22.888 2.078 -7.183 1.00 76.19 88 GLN A N 1
ATOM 713 C CA . GLN A 1 88 ? 21.782 2.953 -7.592 1.00 76.19 88 GLN A CA 1
ATOM 714 C C . GLN A 1 88 ? 20.390 2.390 -7.279 1.00 76.19 88 GLN A C 1
ATOM 716 O O . GLN A 1 88 ? 19.414 3.133 -7.327 1.00 76.19 88 GLN A O 1
ATOM 721 N N . CYS A 1 89 ? 20.282 1.095 -6.978 1.00 76.75 89 CYS A N 1
ATOM 722 C CA . CYS A 1 89 ? 19.011 0.472 -6.602 1.00 76.75 89 CYS A CA 1
ATOM 723 C C . CYS A 1 89 ? 18.822 0.353 -5.087 1.00 76.75 89 CYS A C 1
ATOM 725 O O . CYS A 1 89 ? 17.755 -0.060 -4.636 1.00 76.75 89 CYS A O 1
ATOM 727 N N . GLY A 1 90 ? 19.855 0.682 -4.309 1.00 74.38 90 GLY A N 1
ATOM 728 C CA . GLY A 1 90 ? 19.791 0.761 -2.858 1.00 74.38 90 GLY A CA 1
ATOM 729 C C . GLY A 1 90 ? 19.524 2.190 -2.396 1.00 74.38 90 GLY A C 1
ATOM 730 O O . GLY A 1 90 ? 19.828 3.159 -3.090 1.00 74.38 90 GLY A O 1
ATOM 731 N N . ILE A 1 91 ? 18.978 2.323 -1.192 1.00 77.69 91 ILE A N 1
ATOM 732 C CA . ILE A 1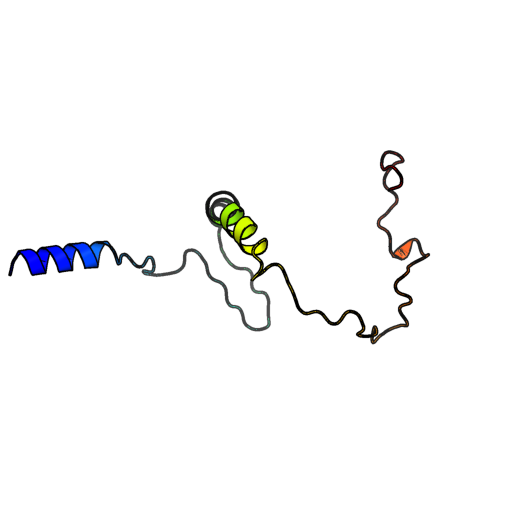 91 ? 19.101 3.573 -0.438 1.00 77.69 91 ILE A CA 1
ATOM 733 C C . ILE A 1 91 ? 20.566 3.762 -0.010 1.00 77.69 91 ILE A C 1
ATOM 735 O O . ILE A 1 91 ? 21.354 2.816 -0.064 1.00 77.69 91 ILE A O 1
ATOM 739 N N . ALA A 1 92 ? 20.943 4.977 0.402 1.00 73.50 92 ALA A N 1
ATOM 740 C CA . ALA A 1 92 ? 22.267 5.211 0.979 1.00 73.50 92 ALA A CA 1
ATOM 741 C C . ALA A 1 92 ? 22.545 4.198 2.101 1.00 73.50 92 ALA A C 1
ATOM 743 O O . ALA A 1 92 ? 21.623 3.824 2.828 1.00 73.50 92 ALA A O 1
ATOM 744 N N . PHE A 1 93 ? 23.801 3.756 2.218 1.00 67.06 93 PHE A N 1
ATOM 745 C CA . PHE A 1 93 ? 24.205 2.833 3.273 1.00 67.06 93 PHE A CA 1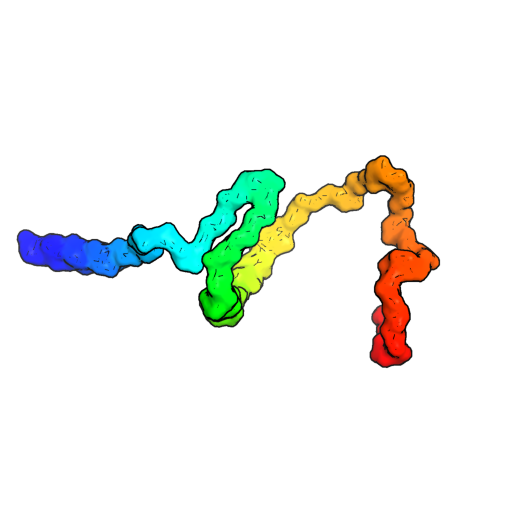
ATOM 746 C C . PHE A 1 93 ? 23.789 3.410 4.628 1.00 67.06 93 PHE A C 1
ATOM 748 O O . PHE A 1 93 ? 24.198 4.514 4.990 1.00 67.06 93 PHE A O 1
ATOM 755 N N . CYS A 1 94 ? 22.928 2.680 5.332 1.00 66.69 94 CYS A N 1
ATOM 756 C CA . CYS A 1 94 ? 22.719 2.899 6.752 1.00 66.69 94 CYS A CA 1
ATOM 757 C C . CYS A 1 94 ? 24.013 2.527 7.487 1.00 66.69 94 CYS A C 1
ATOM 759 O O . CYS A 1 94 ? 24.784 1.707 6.985 1.00 66.69 94 CYS A O 1
ATOM 761 N N . ASP A 1 95 ? 24.234 3.126 8.655 1.00 67.88 95 ASP A N 1
ATOM 762 C CA . ASP A 1 95 ? 25.352 2.783 9.536 1.00 67.88 95 ASP A CA 1
ATOM 763 C C . ASP A 1 95 ? 25.405 1.261 9.799 1.00 67.88 95 ASP A C 1
ATOM 765 O O . ASP A 1 95 ? 24.396 0.564 9.642 1.00 67.88 95 ASP A O 1
ATOM 769 N N . ASP A 1 96 ? 26.564 0.746 10.229 1.00 66.19 96 ASP A N 1
ATOM 770 C CA . ASP A 1 96 ? 26.873 -0.689 10.430 1.00 66.19 96 ASP A CA 1
ATOM 771 C C . ASP A 1 96 ? 25.955 -1.433 11.442 1.00 66.19 96 ASP A C 1
ATOM 773 O O . ASP A 1 96 ? 26.217 -2.573 11.825 1.00 66.19 96 ASP A O 1
ATOM 777 N N . GLU A 1 97 ? 24.867 -0.809 11.896 1.00 71.00 97 GLU A N 1
ATOM 778 C CA . GLU A 1 97 ? 23.882 -1.352 12.829 1.00 71.00 97 GLU A CA 1
ATOM 779 C C . GLU A 1 97 ? 22.864 -2.311 12.193 1.00 71.00 97 GLU A C 1
ATOM 781 O O . GLU A 1 97 ? 22.123 -2.968 12.923 1.00 71.00 97 GLU A O 1
ATOM 786 N N . VAL A 1 98 ? 22.802 -2.422 10.860 1.00 72.06 98 VAL A N 1
ATOM 787 C CA . VAL A 1 98 ? 21.878 -3.346 10.178 1.00 72.06 98 VAL A CA 1
ATOM 788 C C . VAL A 1 98 ? 22.589 -4.672 9.870 1.00 72.06 98 VAL A C 1
ATOM 790 O O . VAL A 1 98 ? 23.458 -4.706 8.998 1.00 72.06 98 VAL A O 1
ATOM 793 N N . PRO A 1 99 ? 22.233 -5.791 10.533 1.00 72.69 99 PRO A N 1
ATOM 794 C CA . PRO A 1 99 ? 22.842 -7.087 10.251 1.00 72.69 99 PRO A CA 1
ATOM 795 C C . PRO A 1 99 ? 22.477 -7.593 8.852 1.00 72.69 99 PRO A C 1
ATOM 797 O O . PRO A 1 99 ? 21.385 -7.325 8.348 1.00 72.69 99 PRO A O 1
ATOM 800 N N . ALA A 1 100 ? 23.361 -8.396 8.256 1.00 72.25 100 ALA A N 1
ATOM 801 C CA . ALA A 1 100 ? 23.013 -9.170 7.068 1.00 72.25 100 ALA A CA 1
ATOM 802 C C . ALA A 1 100 ? 21.870 -10.153 7.397 1.00 72.25 100 ALA A C 1
ATOM 804 O O . ALA A 1 100 ? 21.925 -10.841 8.421 1.00 72.25 100 ALA A O 1
ATOM 805 N N . GLY A 1 101 ? 20.837 -10.164 6.548 1.00 56.59 101 GLY A N 1
ATOM 806 C CA . GLY A 1 101 ? 19.652 -11.024 6.661 1.00 56.59 101 GLY A CA 1
ATOM 807 C C . GLY A 1 101 ? 19.767 -12.350 5.924 1.00 56.59 101 GLY A C 1
ATOM 808 O O . GLY A 1 101 ? 20.689 -12.498 5.091 1.00 56.59 101 GLY A O 1
#

Organism: Nippostrongylus brasiliensis (NCBI:txid27835)